Protein AF-A0A3C0CWR5-F1 (afdb_monomer_lite)

Radius of gyration: 17.81 Å; chains: 1; bounding box: 47×40×45 Å

pLDDT: mean 93.07, std 10.45, range [34.16, 98.44]

Structure (mmCIF, N/CA/C/O backbone):
data_AF-A0A3C0CWR5-F1
#
_entry.id   AF-A0A3C0CWR5-F1
#
loop_
_atom_site.group_PDB
_atom_site.id
_atom_site.type_symbol
_atom_site.label_atom_id
_atom_site.label_alt_id
_atom_site.label_comp_id
_atom_site.label_asym_id
_atom_site.label_entity_id
_atom_site.label_seq_id
_atom_site.pdbx_PDB_ins_code
_atom_site.Cartn_x
_atom_site.Cartn_y
_atom_site.Cartn_z
_atom_site.occupancy
_atom_site.B_iso_or_equiv
_atom_site.auth_seq_id
_atom_site.auth_comp_id
_atom_site.auth_asym_id
_atom_site.auth_atom_id
_atom_site.pdbx_PDB_model_num
ATOM 1 N N . SER A 1 1 ? -16.143 -16.674 1.684 1.00 90.88 1 SER A N 1
ATOM 2 C CA . SER A 1 1 ? -15.459 -15.486 1.114 1.00 90.88 1 SER A CA 1
ATOM 3 C C . SER A 1 1 ? -15.044 -14.568 2.265 1.00 90.88 1 SER A C 1
ATOM 5 O O . SER A 1 1 ? -15.346 -14.919 3.393 1.00 90.88 1 SER A O 1
ATOM 7 N N . ILE A 1 2 ? -14.364 -13.429 2.053 1.00 96.62 2 ILE A N 1
ATOM 8 C CA . ILE A 1 2 ? -14.092 -12.492 3.174 1.00 96.62 2 ILE A CA 1
ATOM 9 C C . ILE A 1 2 ? -15.408 -11.993 3.797 1.00 96.62 2 ILE A C 1
ATOM 11 O O . ILE A 1 2 ? -15.505 -11.894 5.014 1.00 96.62 2 ILE A O 1
ATOM 15 N N . ALA A 1 3 ? -16.429 -11.741 2.970 1.00 97.38 3 ALA A N 1
ATOM 16 C CA . ALA A 1 3 ? -17.756 -11.337 3.429 1.00 97.38 3 ALA A CA 1
ATOM 17 C C . ALA A 1 3 ? -18.372 -12.379 4.373 1.00 97.38 3 ALA A C 1
ATOM 19 O O . ALA A 1 3 ? -18.764 -12.035 5.484 1.00 97.38 3 ALA A O 1
ATOM 20 N N . ASP A 1 4 ? -18.383 -13.650 3.960 1.00 97.00 4 ASP A N 1
ATOM 21 C CA . ASP A 1 4 ? -18.961 -14.737 4.764 1.00 97.00 4 ASP A CA 1
ATOM 22 C C . ASP A 1 4 ? -18.158 -14.989 6.045 1.00 97.00 4 ASP A C 1
ATOM 24 O O . ASP A 1 4 ? -18.742 -15.186 7.104 1.00 97.00 4 ASP A O 1
ATOM 28 N N . ASP A 1 5 ? -16.822 -14.952 5.957 1.00 95.75 5 ASP A N 1
ATOM 29 C CA . ASP A 1 5 ? -15.934 -15.204 7.098 1.00 95.75 5 ASP A CA 1
ATOM 30 C C . ASP A 1 5 ? -16.113 -14.166 8.211 1.00 95.75 5 ASP A C 1
ATOM 32 O O . ASP A 1 5 ? -15.941 -14.490 9.382 1.00 95.75 5 ASP A O 1
ATOM 36 N N . LEU A 1 6 ? -16.419 -12.919 7.839 1.00 96.75 6 LEU A N 1
ATOM 37 C CA . LEU A 1 6 ? -16.556 -11.797 8.768 1.00 96.75 6 LEU A CA 1
ATOM 38 C C . LEU A 1 6 ? -18.014 -11.408 9.046 1.00 96.75 6 LEU A C 1
ATOM 40 O O . LEU A 1 6 ? -18.257 -10.519 9.858 1.00 96.75 6 LEU A O 1
ATOM 44 N N . GLY A 1 7 ? -18.984 -12.021 8.363 1.00 97.38 7 GLY A N 1
ATOM 45 C CA . GLY A 1 7 ? -20.397 -11.653 8.468 1.00 97.38 7 GLY A CA 1
ATOM 46 C C . GLY A 1 7 ? -20.708 -10.221 8.009 1.00 97.38 7 GLY A C 1
ATOM 47 O O . GLY A 1 7 ? -21.649 -9.612 8.517 1.00 97.38 7 GLY A O 1
ATOM 48 N N . ILE A 1 8 ? -19.931 -9.664 7.069 1.00 97.19 8 ILE A N 1
ATOM 49 C CA . ILE A 1 8 ? -20.113 -8.292 6.557 1.00 97.19 8 ILE A CA 1
ATOM 50 C C . ILE A 1 8 ? -20.628 -8.288 5.112 1.00 97.19 8 ILE A C 1
ATOM 52 O O . ILE A 1 8 ? -20.305 -9.190 4.337 1.00 97.19 8 ILE A O 1
ATOM 56 N N . PRO A 1 9 ? -21.392 -7.263 4.687 1.00 97.75 9 PRO A N 1
ATOM 57 C CA . PRO A 1 9 ? -21.842 -7.163 3.303 1.00 97.75 9 PRO A CA 1
ATOM 58 C C . PRO A 1 9 ? -20.666 -7.065 2.324 1.00 97.75 9 PRO A C 1
ATOM 60 O O . PRO A 1 9 ? -19.744 -6.284 2.542 1.00 97.75 9 PRO A O 1
ATOM 63 N N . ALA A 1 10 ? -20.742 -7.755 1.182 1.00 96.44 10 ALA A N 1
ATOM 64 C CA . ALA A 1 10 ? -19.709 -7.666 0.140 1.00 96.44 10 ALA A CA 1
ATOM 65 C C . ALA A 1 10 ? -19.455 -6.220 -0.335 1.00 96.44 10 ALA A C 1
ATOM 67 O O . ALA A 1 10 ? -18.317 -5.849 -0.599 1.00 96.44 10 ALA A O 1
ATOM 68 N N . ARG A 1 11 ? -20.497 -5.373 -0.355 1.00 97.38 11 ARG A N 1
ATOM 69 C CA . ARG A 1 11 ? -20.396 -3.933 -0.676 1.00 97.38 11 ARG A CA 1
ATOM 70 C C . ARG A 1 11 ? -19.531 -3.122 0.299 1.00 97.38 11 ARG A C 1
ATOM 72 O O . ARG A 1 11 ? -19.187 -1.989 -0.004 1.00 97.38 11 ARG A O 1
ATOM 79 N N . SER A 1 12 ? -19.230 -3.670 1.475 1.00 97.06 12 SER A N 1
ATOM 80 C CA . SER A 1 12 ? -18.376 -3.051 2.492 1.00 97.06 12 SER A CA 1
ATOM 81 C C . SER A 1 12 ? -16.905 -3.454 2.345 1.00 97.06 12 SER A C 1
ATOM 83 O O . SER A 1 12 ? -16.090 -3.081 3.183 1.00 97.06 12 SER A O 1
ATOM 85 N N . ILE A 1 13 ? -16.558 -4.221 1.306 1.00 96.75 13 ILE A N 1
ATOM 86 C CA . ILE A 1 13 ? -15.202 -4.701 1.045 1.00 96.75 13 ILE A CA 1
ATOM 87 C C . ILE A 1 13 ? -14.672 -4.023 -0.216 1.00 96.75 13 ILE A C 1
ATOM 89 O O . ILE A 1 13 ? -15.247 -4.156 -1.294 1.00 96.75 13 ILE A O 1
ATOM 93 N N . ALA A 1 14 ? -13.531 -3.350 -0.083 1.00 95.81 14 ALA A N 1
ATOM 94 C CA . ALA A 1 14 ? -12.745 -2.856 -1.204 1.00 95.81 14 ALA A CA 1
ATOM 95 C C . ALA A 1 14 ? -11.447 -3.667 -1.310 1.00 95.81 14 ALA A C 1
ATOM 97 O O . ALA A 1 14 ? -10.752 -3.866 -0.314 1.00 95.81 14 ALA A O 1
ATOM 98 N N . ALA A 1 15 ? -11.121 -4.131 -2.516 1.00 94.19 15 ALA A N 1
ATOM 99 C CA . ALA A 1 15 ? -9.852 -4.783 -2.816 1.00 94.19 15 ALA A CA 1
ATOM 100 C C . ALA A 1 15 ? -8.956 -3.814 -3.593 1.00 94.19 15 ALA A C 1
ATOM 102 O O . ALA A 1 15 ? -9.397 -3.202 -4.563 1.00 94.19 15 ALA A O 1
ATOM 103 N N . ALA A 1 16 ? -7.700 -3.692 -3.172 1.00 95.25 16 ALA A N 1
ATOM 104 C CA . ALA A 1 16 ? -6.704 -2.845 -3.816 1.00 95.25 16 ALA A CA 1
ATOM 105 C C . ALA A 1 16 ? -5.373 -3.592 -3.940 1.00 95.25 16 ALA A C 1
ATOM 107 O O . ALA A 1 16 ? -5.084 -4.512 -3.171 1.00 95.25 16 ALA A O 1
ATOM 108 N N . CYS A 1 17 ? -4.553 -3.178 -4.903 1.00 95.25 17 CYS A N 1
ATOM 109 C CA . CYS A 1 17 ? -3.219 -3.721 -5.123 1.00 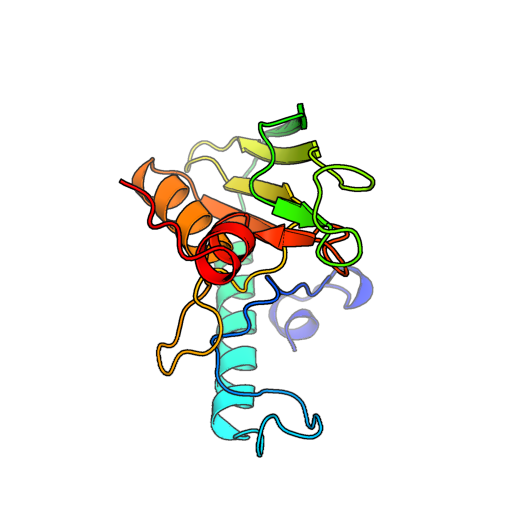95.25 17 CYS A CA 1
ATOM 110 C C . CYS A 1 17 ? -2.185 -2.596 -5.058 1.00 95.25 17 CYS A C 1
ATOM 112 O O . CYS A 1 17 ? -2.424 -1.495 -5.546 1.00 95.25 17 CYS A O 1
ATOM 114 N N . THR A 1 18 ? -0.997 -2.900 -4.534 1.00 96.62 18 THR A N 1
ATOM 115 C CA . THR A 1 18 ? 0.163 -1.990 -4.571 1.00 96.62 18 THR A CA 1
ATOM 116 C C . THR A 1 18 ? 0.767 -1.856 -5.968 1.00 96.62 18 THR A C 1
ATOM 118 O O . THR A 1 18 ? 1.653 -1.036 -6.181 1.00 96.62 18 THR A O 1
ATOM 121 N N . HIS A 1 19 ? 0.294 -2.664 -6.920 1.00 95.81 19 HIS A N 1
ATOM 122 C CA . HIS A 1 19 ? 0.740 -2.683 -8.306 1.00 95.81 19 HIS A CA 1
ATOM 123 C C . HIS A 1 19 ? 2.230 -3.020 -8.485 1.00 95.81 19 HIS A C 1
ATOM 125 O O . HIS A 1 19 ? 2.877 -2.479 -9.375 1.00 95.81 19 HIS A O 1
ATOM 131 N N . THR A 1 20 ? 2.787 -3.903 -7.644 1.00 95.94 20 THR A N 1
ATOM 132 C CA . THR A 1 20 ? 4.142 -4.440 -7.865 1.00 95.94 20 THR A CA 1
ATOM 133 C C . THR A 1 20 ? 4.199 -5.260 -9.154 1.00 95.94 20 THR A C 1
ATOM 135 O O . THR A 1 20 ? 3.287 -6.038 -9.438 1.00 95.94 20 THR A O 1
ATOM 138 N N . HIS A 1 21 ? 5.280 -5.097 -9.917 1.00 94.25 21 HIS A N 1
ATOM 139 C CA . HIS A 1 21 ? 5.579 -5.903 -11.111 1.00 94.25 21 HIS A CA 1
ATOM 140 C C . HIS A 1 21 ? 6.521 -7.076 -10.806 1.00 94.25 21 HIS A C 1
ATOM 142 O O . HIS A 1 21 ? 6.846 -7.860 -11.689 1.00 94.25 21 HIS A O 1
ATOM 148 N N . ALA A 1 22 ? 6.952 -7.212 -9.552 1.00 94.31 22 ALA A N 1
ATOM 149 C CA . ALA A 1 22 ? 7.922 -8.205 -9.111 1.00 94.31 22 ALA A CA 1
ATOM 150 C C . ALA A 1 22 ? 7.249 -9.296 -8.257 1.00 94.31 22 ALA A C 1
ATOM 152 O O . ALA A 1 22 ? 7.638 -9.562 -7.118 1.00 94.31 22 ALA A O 1
ATOM 153 N N . ALA A 1 23 ? 6.182 -9.895 -8.789 1.00 93.38 23 ALA A N 1
ATOM 154 C CA . ALA A 1 23 ? 5.432 -10.974 -8.152 1.00 93.38 23 ALA A CA 1
ATOM 155 C C . ALA A 1 23 ? 4.988 -12.014 -9.195 1.00 93.38 23 ALA A C 1
ATOM 157 O O . ALA A 1 23 ? 4.846 -11.667 -10.370 1.00 93.38 23 ALA A O 1
ATOM 158 N N . PRO A 1 24 ? 4.746 -13.277 -8.792 1.00 92.81 24 PRO A N 1
ATOM 159 C CA . PRO A 1 24 ? 4.190 -14.270 -9.698 1.00 92.81 24 PRO A CA 1
ATOM 160 C C . PRO A 1 24 ? 2.859 -13.801 -10.294 1.00 92.81 24 PRO A C 1
ATOM 162 O O . PRO A 1 24 ? 2.043 -13.157 -9.627 1.00 92.81 24 PRO A O 1
ATOM 165 N N . VAL A 1 25 ? 2.644 -14.135 -11.562 1.00 91.00 25 VAL A N 1
ATOM 166 C CA . VAL A 1 25 ? 1.468 -13.706 -12.310 1.00 91.00 25 VAL A CA 1
ATOM 167 C C . VAL A 1 25 ? 0.188 -14.327 -11.730 1.00 91.00 25 VAL A C 1
ATOM 169 O O . VAL A 1 25 ? 0.127 -15.516 -11.416 1.00 91.00 25 VAL A O 1
ATOM 172 N N . VAL A 1 26 ? -0.848 -13.501 -11.568 1.00 90.12 26 VAL A N 1
ATOM 173 C CA . VAL A 1 26 ? -2.176 -13.902 -11.049 1.00 90.12 26 VAL A CA 1
ATOM 174 C C . VAL A 1 26 ? -3.307 -13.649 -12.046 1.00 90.12 26 VAL A C 1
ATOM 176 O O . VAL A 1 26 ? -4.464 -13.941 -11.759 1.00 90.12 26 VAL A O 1
ATOM 179 N N . GLN A 1 27 ? -2.984 -13.090 -13.213 1.00 85.62 27 GLN A N 1
ATOM 180 C CA . GLN A 1 27 ? -3.927 -12.758 -14.276 1.00 85.62 27 GLN A CA 1
ATOM 181 C C . GLN A 1 27 ? -3.414 -13.300 -15.601 1.00 85.62 27 GLN A C 1
ATOM 183 O O . GLN A 1 27 ? -2.217 -13.254 -15.864 1.00 85.62 27 GLN A O 1
ATOM 188 N N . ASN A 1 28 ? -4.319 -13.766 -16.456 1.00 85.00 28 ASN A N 1
ATOM 189 C CA . ASN A 1 28 ? -3.941 -14.182 -17.797 1.00 85.00 28 ASN A CA 1
ATOM 190 C C . ASN A 1 28 ? -3.745 -12.940 -18.684 1.00 85.00 28 ASN A C 1
ATOM 192 O O . ASN A 1 28 ? -4.707 -12.405 -19.236 1.00 85.00 28 ASN A O 1
ATOM 196 N N . LEU A 1 29 ? -2.509 -12.448 -18.749 1.00 83.94 29 LEU A N 1
ATOM 197 C CA . LEU A 1 29 ? -2.109 -11.306 -19.566 1.00 83.94 29 LEU A CA 1
ATOM 198 C C . LEU A 1 29 ? -1.012 -11.736 -20.536 1.00 83.94 29 LEU A C 1
ATOM 200 O O . LEU A 1 29 ? -0.049 -12.409 -20.162 1.00 83.94 29 LEU A O 1
ATOM 204 N N . MET A 1 30 ? -1.150 -11.306 -21.790 1.00 85.19 30 MET A N 1
ATOM 205 C CA . MET A 1 30 ? -0.189 -11.614 -22.843 1.00 85.19 30 MET A CA 1
ATOM 206 C C . MET A 1 30 ? 1.227 -11.191 -22.423 1.00 85.19 30 MET A C 1
ATOM 208 O O . MET A 1 30 ? 1.454 -10.042 -22.051 1.00 85.19 30 MET A O 1
ATOM 212 N N . GLY A 1 31 ? 2.176 -12.126 -22.502 1.00 82.19 31 GLY A N 1
ATOM 213 C CA . GLY A 1 31 ? 3.589 -11.875 -22.208 1.00 82.19 31 GLY A CA 1
ATOM 214 C C . GLY A 1 31 ? 3.999 -11.991 -20.735 1.00 82.19 31 GLY A C 1
ATOM 215 O O . GLY A 1 31 ? 5.178 -11.809 -20.451 1.00 82.19 31 GLY A O 1
ATOM 216 N N . LEU A 1 32 ? 3.084 -12.319 -19.811 1.00 83.25 32 LEU A N 1
ATOM 217 C CA . LEU A 1 32 ? 3.400 -12.486 -18.379 1.00 83.25 32 LEU A CA 1
ATOM 218 C C . LEU A 1 32 ? 3.529 -13.950 -17.919 1.00 83.25 32 LEU A C 1
ATOM 220 O O . LEU A 1 32 ? 3.812 -14.203 -16.749 1.00 83.25 32 LEU A O 1
ATOM 224 N N . GLY A 1 33 ? 3.354 -14.906 -18.835 1.00 86.19 33 GLY A N 1
ATOM 225 C CA . GLY A 1 33 ? 3.351 -16.338 -18.530 1.00 86.19 33 GLY A CA 1
ATOM 226 C C . GLY A 1 33 ? 2.020 -16.831 -17.956 1.00 86.19 33 GLY A C 1
ATOM 227 O O . GLY A 1 33 ? 1.041 -16.090 -17.878 1.00 86.19 33 GLY A O 1
ATOM 228 N N . GLU A 1 34 ? 1.990 -18.106 -17.570 1.00 91.12 34 GLU A N 1
ATOM 229 C CA . GLU A 1 34 ? 0.779 -18.773 -17.085 1.00 91.12 34 GLU A CA 1
ATOM 230 C C . GLU A 1 34 ? 0.597 -18.591 -15.566 1.00 91.12 34 GLU A C 1
ATOM 232 O O . GLU A 1 34 ? 1.527 -18.869 -14.799 1.00 91.12 34 GLU A O 1
ATOM 237 N N . PRO A 1 35 ? -0.592 -18.170 -15.091 1.00 93.62 35 PRO A N 1
ATOM 238 C CA . PRO A 1 35 ? -0.874 -18.091 -13.662 1.00 93.62 35 PRO A CA 1
ATOM 239 C C . PRO A 1 35 ? -0.877 -19.463 -12.990 1.00 93.62 35 PRO A C 1
ATOM 241 O O . PRO A 1 35 ? -1.556 -20.384 -13.438 1.00 93.62 35 PRO A O 1
ATOM 244 N N . SER A 1 36 ? -0.186 -19.582 -11.854 1.00 93.56 36 SER A N 1
ATOM 245 C CA . SER A 1 36 ? -0.275 -20.773 -10.999 1.00 93.56 36 SER A CA 1
ATOM 246 C C . SER A 1 36 ? -1.580 -20.747 -10.188 1.00 93.56 36 SER A C 1
ATOM 248 O O . SER A 1 36 ? -1.779 -19.831 -9.375 1.00 93.56 36 SER A O 1
ATOM 250 N N . PRO A 1 37 ? -2.454 -21.764 -10.326 1.00 94.19 37 PRO A N 1
ATOM 251 C CA . PRO A 1 37 ? -3.656 -21.891 -9.501 1.00 94.19 37 PRO A CA 1
ATOM 252 C C . PRO A 1 37 ? -3.342 -21.965 -8.000 1.00 94.19 37 PRO A C 1
ATOM 254 O O . PRO A 1 37 ? -4.076 -21.418 -7.172 1.00 94.19 37 PRO A O 1
ATOM 257 N N . GLU A 1 38 ? -2.232 -22.607 -7.634 1.00 95.75 38 GLU A N 1
ATOM 258 C CA . GLU A 1 38 ? -1.765 -22.741 -6.255 1.00 95.75 38 GLU A CA 1
ATOM 259 C C . GLU A 1 38 ? -1.394 -21.379 -5.674 1.00 95.75 38 GLU A C 1
ATOM 261 O O . GLU A 1 38 ? -1.798 -21.061 -4.553 1.00 95.75 38 GLU A O 1
ATOM 266 N N . TYR A 1 39 ? -0.668 -20.556 -6.435 1.00 94.69 39 TYR A N 1
ATOM 267 C CA . TYR A 1 39 ? -0.300 -19.213 -5.999 1.00 94.69 39 TYR A CA 1
ATOM 268 C C . TYR A 1 39 ? -1.531 -18.317 -5.830 1.00 94.69 39 TYR A C 1
ATOM 270 O O . TYR A 1 39 ? -1.686 -17.672 -4.792 1.00 94.69 39 TYR A O 1
ATOM 278 N N . ILE A 1 40 ? -2.469 -18.347 -6.781 1.00 95.31 40 ILE A N 1
ATOM 279 C CA . ILE A 1 40 ? -3.739 -17.611 -6.676 1.00 95.3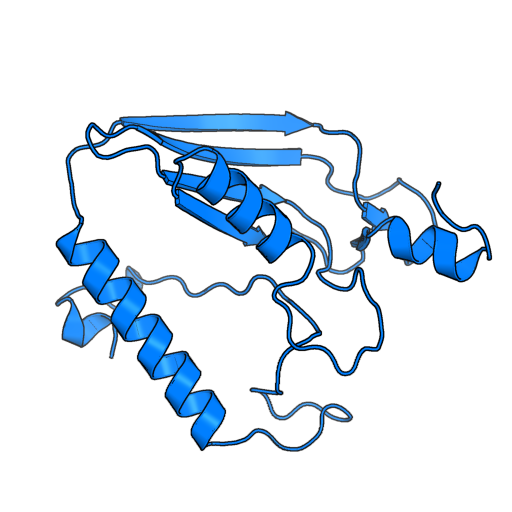1 40 ILE A CA 1
ATOM 280 C C . ILE A 1 40 ? -4.500 -18.031 -5.409 1.00 95.31 40 ILE A C 1
ATOM 282 O O . ILE A 1 40 ? -4.939 -17.184 -4.623 1.00 95.31 40 ILE A O 1
ATOM 286 N N . LYS A 1 41 ? -4.599 -19.339 -5.141 1.00 96.00 41 LYS A N 1
ATOM 287 C CA . LYS A 1 41 ? -5.224 -19.862 -3.917 1.00 96.00 41 LYS A CA 1
ATOM 288 C C . LYS A 1 41 ? -4.516 -19.366 -2.652 1.00 96.00 41 LYS A C 1
ATOM 290 O O . LYS A 1 41 ? -5.189 -19.026 -1.675 1.00 96.00 41 LYS A O 1
ATOM 295 N N . GLN A 1 42 ? -3.184 -19.292 -2.656 1.00 96.25 42 GLN A N 1
ATOM 296 C CA . GLN A 1 42 ? -2.412 -18.739 -1.540 1.00 96.25 42 GLN A CA 1
ATOM 297 C C . GLN A 1 42 ? -2.705 -17.252 -1.322 1.00 96.25 42 GLN A C 1
ATOM 299 O O . GLN A 1 42 ? -2.954 -16.861 -0.181 1.00 96.25 42 GLN A O 1
ATOM 304 N N . VAL A 1 43 ? -2.748 -16.438 -2.383 1.00 95.50 43 VAL A N 1
ATOM 305 C CA . VAL A 1 43 ? -3.097 -15.008 -2.302 1.00 95.50 43 VAL A CA 1
ATOM 306 C C . VAL A 1 43 ? -4.480 -14.830 -1.671 1.00 95.50 43 VAL A C 1
ATOM 308 O O . VAL A 1 43 ? -4.621 -14.088 -0.697 1.00 95.50 43 VAL A O 1
ATOM 311 N N . HIS A 1 44 ? -5.485 -15.583 -2.130 1.00 95.31 44 HIS A N 1
ATOM 312 C CA . HIS A 1 44 ? -6.820 -15.565 -1.525 1.00 95.31 44 HIS A CA 1
ATOM 313 C C . HIS A 1 44 ? -6.809 -15.982 -0.049 1.00 95.31 44 HIS A C 1
ATOM 315 O O . HIS A 1 44 ? -7.448 -15.336 0.784 1.00 95.31 44 HIS A O 1
ATOM 321 N N . SER A 1 45 ? -6.080 -17.047 0.297 1.00 97.00 45 SER A N 1
ATOM 322 C CA . SER A 1 45 ? -5.980 -17.518 1.681 1.00 97.00 45 SER A CA 1
ATOM 323 C C . SER A 1 45 ? -5.328 -16.479 2.593 1.00 97.00 45 SER A C 1
ATOM 325 O O . SER A 1 45 ? -5.794 -16.274 3.713 1.00 97.00 45 SER A O 1
ATOM 327 N N . LYS A 1 46 ? -4.265 -15.812 2.129 1.00 97.31 46 LYS A N 1
ATOM 328 C CA . LYS A 1 46 ? -3.563 -14.772 2.891 1.00 97.31 46 LYS A CA 1
ATOM 329 C C . LYS A 1 46 ? -4.416 -13.517 3.054 1.00 97.31 46 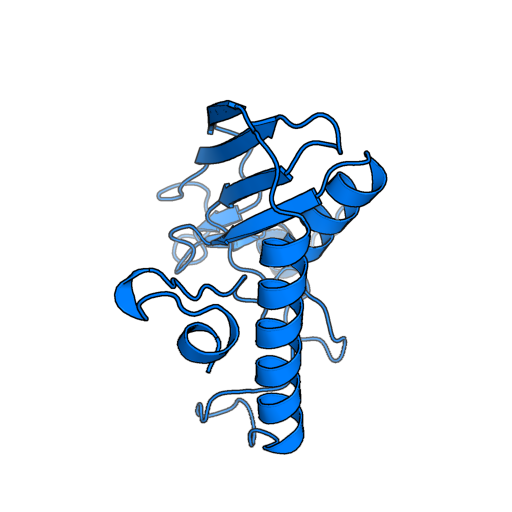LYS A C 1
ATOM 331 O O . LYS A 1 46 ? -4.437 -12.962 4.146 1.00 97.31 46 LYS A O 1
ATOM 336 N N . ALA A 1 47 ? -5.167 -13.117 2.027 1.00 97.00 47 ALA A N 1
ATOM 337 C CA . ALA A 1 47 ? -6.101 -11.996 2.121 1.00 97.00 47 ALA A CA 1
ATOM 338 C C . ALA A 1 47 ? -7.217 -12.259 3.148 1.00 97.00 47 ALA A C 1
ATOM 340 O O . ALA A 1 47 ? -7.503 -11.401 3.981 1.00 97.00 47 ALA A O 1
ATOM 341 N N . ARG A 1 48 ? -7.806 -13.466 3.142 1.00 97.69 48 ARG A N 1
ATOM 342 C CA . ARG A 1 48 ? -8.812 -13.875 4.143 1.00 97.69 48 ARG A CA 1
ATOM 343 C C . ARG A 1 48 ? -8.247 -13.867 5.558 1.00 97.69 48 ARG A C 1
ATOM 345 O O . ARG A 1 48 ? -8.885 -13.358 6.471 1.00 97.69 48 ARG A O 1
ATOM 352 N N . GLU A 1 49 ? -7.040 -14.393 5.728 1.00 98.12 49 GLU A N 1
ATOM 353 C CA . GLU A 1 49 ? -6.371 -14.419 7.025 1.00 98.12 49 GLU A CA 1
ATOM 354 C C . GLU A 1 49 ? -6.032 -13.014 7.542 1.00 98.12 49 GLU A C 1
ATOM 356 O O . GLU A 1 49 ? -6.261 -12.724 8.712 1.00 98.12 49 GLU A O 1
ATOM 361 N N . ALA A 1 50 ? -5.546 -12.119 6.677 1.00 97.31 50 ALA A N 1
ATOM 362 C CA . ALA A 1 50 ? -5.289 -10.728 7.043 1.00 97.31 50 ALA A CA 1
ATOM 363 C C . ALA A 1 50 ? -6.574 -10.011 7.484 1.00 97.31 50 ALA A C 1
ATOM 365 O O . ALA A 1 50 ? -6.571 -9.316 8.498 1.00 97.31 50 ALA A O 1
ATOM 366 N N . ALA A 1 51 ? -7.682 -10.229 6.768 1.00 97.69 51 ALA A N 1
ATOM 367 C CA . ALA A 1 51 ? -8.978 -9.652 7.111 1.00 97.69 51 ALA A CA 1
ATOM 368 C C . ALA A 1 51 ? -9.507 -10.171 8.462 1.00 97.69 51 ALA A C 1
ATOM 370 O O . ALA A 1 51 ? -9.968 -9.379 9.281 1.00 97.69 51 ALA A O 1
ATOM 371 N N . ARG A 1 52 ? -9.374 -11.479 8.731 1.00 98.12 52 ARG A N 1
ATOM 372 C CA . ARG A 1 52 ? -9.729 -12.092 10.023 1.00 98.12 52 ARG A CA 1
ATOM 373 C C . ARG A 1 52 ? -8.939 -11.482 11.178 1.00 98.12 52 ARG A C 1
ATOM 375 O O . ARG A 1 52 ? -9.533 -10.997 12.133 1.00 98.12 52 ARG A O 1
ATOM 382 N N . ARG A 1 53 ? -7.611 -11.417 11.043 1.00 97.56 53 ARG A N 1
ATOM 383 C CA . ARG A 1 53 ? -6.730 -10.819 12.058 1.00 97.56 53 ARG A CA 1
ATOM 384 C C . ARG A 1 53 ? -7.038 -9.345 12.299 1.00 97.56 53 ARG A C 1
ATOM 386 O O . ARG A 1 53 ? -6.972 -8.888 13.432 1.00 97.56 53 ARG A O 1
ATOM 393 N N . ALA A 1 54 ? -7.372 -8.596 11.247 1.00 96.19 54 ALA A N 1
ATOM 394 C CA . ALA A 1 54 ? -7.768 -7.197 11.379 1.00 96.19 54 ALA A CA 1
ATOM 395 C C . ALA A 1 54 ? -9.097 -7.041 12.138 1.00 96.19 54 ALA A C 1
ATOM 397 O O . ALA A 1 54 ? -9.224 -6.125 12.947 1.00 96.19 54 ALA A O 1
ATOM 398 N N . ALA A 1 55 ? -10.062 -7.939 11.909 1.00 96.94 55 ALA A N 1
ATOM 399 C CA . ALA A 1 55 ? -11.328 -7.955 12.637 1.00 96.94 55 ALA A CA 1
ATOM 400 C C . ALA A 1 55 ? -11.147 -8.338 14.118 1.00 96.94 55 ALA A C 1
ATOM 402 O O . ALA A 1 55 ? -11.781 -7.743 14.985 1.00 96.94 55 ALA A O 1
ATOM 403 N N . GLU A 1 56 ? -10.254 -9.284 14.417 1.00 96.94 56 GLU A N 1
ATOM 404 C CA . GLU A 1 56 ? -9.908 -9.691 15.788 1.00 96.94 56 GLU A CA 1
ATOM 405 C C . GLU A 1 56 ? -9.130 -8.600 16.555 1.00 96.94 56 GLU A C 1
ATOM 407 O O . GLU A 1 56 ? -9.302 -8.458 17.762 1.00 96.94 56 GLU A O 1
ATOM 412 N N . ASP A 1 57 ? -8.320 -7.788 15.861 1.00 96.62 57 ASP A N 1
ATOM 413 C CA . ASP A 1 57 ? -7.577 -6.630 16.408 1.00 96.62 57 ASP A CA 1
ATOM 414 C C . ASP A 1 57 ? -8.397 -5.319 16.383 1.00 96.62 57 ASP A C 1
ATOM 416 O O . ASP A 1 57 ? -7.841 -4.213 16.450 1.00 96.62 57 ASP A O 1
ATOM 420 N N . ALA A 1 58 ? -9.723 -5.402 16.232 1.00 95.31 58 ALA A N 1
ATOM 421 C CA . ALA A 1 58 ? -10.588 -4.229 16.227 1.00 95.31 58 ALA A CA 1
ATOM 422 C C . ALA A 1 58 ? -10.612 -3.562 17.613 1.00 95.31 58 ALA A C 1
ATOM 424 O O . ALA A 1 58 ? -10.906 -4.184 18.632 1.00 95.31 58 ALA A O 1
ATOM 425 N N . ALA A 1 59 ? -10.327 -2.261 17.648 1.00 96.31 59 ALA A N 1
ATOM 426 C CA . ALA A 1 59 ? -10.258 -1.481 18.878 1.00 96.31 59 ALA A CA 1
ATOM 427 C C . ALA A 1 59 ? -10.682 -0.024 18.629 1.00 96.31 59 ALA A C 1
ATOM 429 O O . ALA A 1 59 ? -10.528 0.468 17.506 1.00 96.31 59 ALA A O 1
ATOM 430 N N . PRO A 1 60 ? -11.173 0.694 19.660 1.00 97.81 60 PRO A N 1
ATOM 431 C CA . PRO A 1 60 ? -11.478 2.116 19.553 1.00 97.81 60 PRO A CA 1
ATOM 432 C C . PRO A 1 60 ? -10.281 2.921 19.036 1.00 97.81 60 PRO A C 1
ATOM 434 O O . PRO A 1 60 ? -9.157 2.769 19.521 1.00 97.81 60 PRO A O 1
ATOM 437 N N . ALA A 1 61 ? -10.542 3.800 18.071 1.00 97.81 61 ALA A N 1
ATOM 438 C CA . ALA A 1 61 ? -9.530 4.604 17.401 1.00 97.81 61 ALA A CA 1
ATOM 439 C C . ALA A 1 61 ? -10.029 6.032 17.164 1.00 97.81 61 ALA A C 1
ATOM 441 O O . ALA A 1 61 ? -11.229 6.258 17.006 1.00 97.81 61 ALA A O 1
ATOM 442 N N . LYS A 1 62 ? -9.099 6.985 17.078 1.00 98.31 62 LYS A N 1
ATOM 443 C CA . LYS A 1 62 ? -9.352 8.298 16.468 1.00 98.31 62 LYS A CA 1
ATOM 444 C C . LYS A 1 62 ? -8.756 8.305 15.067 1.00 98.31 62 LYS A C 1
ATOM 446 O O . LYS A 1 62 ? -7.605 7.912 14.910 1.00 98.31 62 LYS A O 1
ATOM 451 N N . ALA A 1 63 ? -9.525 8.738 14.075 1.00 98.06 63 ALA A N 1
ATOM 452 C CA . ALA A 1 63 ? -9.032 8.906 12.715 1.00 98.06 63 ALA A CA 1
ATOM 453 C C . ALA A 1 63 ? -8.543 10.344 12.512 1.00 98.06 63 ALA A C 1
ATOM 455 O O . ALA A 1 63 ? -9.282 11.292 12.779 1.00 98.06 63 ALA A O 1
ATOM 456 N N . CYS A 1 64 ? -7.313 10.490 12.031 1.00 98.19 64 CYS A N 1
ATOM 457 C CA . CYS A 1 64 ? -6.733 11.755 11.593 1.00 98.19 64 CYS A CA 1
ATOM 458 C C . CYS A 1 64 ? -6.465 11.673 10.092 1.00 98.19 64 CYS A C 1
ATOM 460 O O . CYS A 1 64 ? -6.049 10.621 9.614 1.00 98.19 64 CYS A O 1
ATOM 462 N N . PHE A 1 65 ? -6.676 12.766 9.365 1.00 98.44 65 PHE A N 1
ATOM 463 C CA . PHE A 1 65 ? -6.385 12.860 7.936 1.00 98.44 65 PHE A CA 1
ATOM 464 C C . PHE A 1 65 ? -5.385 13.983 7.685 1.00 98.44 65 PHE A C 1
ATOM 466 O O . PHE A 1 65 ? -5.520 15.064 8.262 1.00 98.44 65 PHE A O 1
ATOM 473 N N . ALA A 1 66 ? -4.407 13.722 6.826 1.00 97.88 66 ALA A N 1
ATOM 474 C CA . ALA A 1 66 ? -3.419 14.697 6.400 1.00 97.88 66 ALA A CA 1
ATOM 475 C C . ALA A 1 66 ? -3.112 14.529 4.912 1.00 97.88 66 ALA A C 1
ATOM 477 O O . ALA A 1 66 ? -3.180 13.430 4.359 1.00 97.88 66 ALA A O 1
ATOM 478 N N . GLN A 1 67 ? -2.753 15.639 4.275 1.00 98.19 67 GLN A N 1
ATOM 479 C CA . GLN A 1 67 ? -2.244 15.659 2.913 1.00 98.19 67 GLN A CA 1
ATOM 480 C C . GLN A 1 67 ? -1.045 16.586 2.840 1.00 98.19 67 GLN A C 1
ATOM 482 O O . GLN A 1 67 ? -1.063 17.677 3.414 1.00 98.19 67 GLN A O 1
ATOM 487 N N . GLN A 1 68 ? -0.015 16.153 2.126 1.00 97.81 68 GLN A N 1
ATOM 488 C CA . GLN A 1 68 ? 1.183 16.943 1.920 1.00 97.81 68 GLN A CA 1
ATOM 489 C C . GLN A 1 68 ? 1.758 16.682 0.532 1.00 97.81 68 GLN A C 1
ATOM 491 O O . GLN A 1 68 ? 1.943 15.540 0.118 1.00 97.81 68 GLN A O 1
ATOM 496 N N . MET A 1 69 ? 2.096 17.762 -0.168 1.00 97.56 69 MET A N 1
ATOM 497 C CA . MET A 1 69 ? 2.950 17.675 -1.344 1.00 97.56 69 MET A CA 1
ATOM 498 C C . MET A 1 69 ? 4.371 17.338 -0.890 1.00 97.56 69 MET A C 1
ATOM 500 O O . MET A 1 69 ? 4.959 18.079 -0.100 1.00 97.56 69 MET A O 1
ATOM 504 N N . ILE A 1 70 ? 4.907 16.221 -1.370 1.00 96.44 70 ILE A N 1
ATOM 505 C CA . ILE A 1 70 ? 6.275 15.788 -1.065 1.00 96.44 70 ILE A CA 1
ATOM 506 C C . ILE A 1 70 ? 7.183 15.978 -2.278 1.00 96.44 70 ILE A C 1
ATOM 508 O O . ILE A 1 70 ? 6.705 16.164 -3.400 1.00 96.44 70 ILE A O 1
ATOM 512 N N . GLU A 1 71 ? 8.497 15.906 -2.057 1.00 95.81 71 GLU A N 1
ATOM 513 C CA . GLU A 1 71 ? 9.438 15.777 -3.166 1.00 95.81 71 GLU A CA 1
ATOM 514 C C . GLU A 1 71 ? 9.068 14.533 -3.997 1.00 95.81 71 GLU A C 1
ATOM 516 O O . GLU A 1 71 ? 8.933 13.441 -3.431 1.00 95.81 71 GLU A O 1
ATOM 521 N N . PRO A 1 72 ? 8.835 14.676 -5.314 1.00 94.56 72 PRO A N 1
ATOM 522 C CA . PRO A 1 72 ? 8.354 13.567 -6.118 1.00 94.56 72 PRO A CA 1
ATOM 523 C C . PRO A 1 72 ? 9.334 12.396 -6.157 1.00 94.56 72 PRO A C 1
ATOM 525 O O . PRO A 1 72 ? 10.451 12.520 -6.653 1.00 94.56 72 PRO A O 1
ATOM 528 N N . ILE A 1 73 ? 8.874 11.213 -5.743 1.00 95.44 73 ILE A N 1
ATOM 529 C CA . ILE A 1 73 ? 9.623 9.962 -5.965 1.00 95.44 73 ILE A CA 1
ATOM 530 C C . ILE A 1 73 ? 9.386 9.388 -7.368 1.00 95.44 73 ILE A C 1
ATOM 532 O O . ILE A 1 73 ? 9.971 8.367 -7.732 1.00 95.44 73 ILE A O 1
ATOM 536 N N . GLY A 1 74 ? 8.502 10.014 -8.150 1.00 95.88 74 GLY A N 1
ATOM 537 C CA . GLY A 1 74 ? 8.146 9.602 -9.498 1.00 95.88 74 GLY A CA 1
ATOM 538 C C . GLY A 1 74 ? 8.216 10.740 -10.513 1.00 95.88 74 GLY A C 1
ATOM 539 O O . GLY A 1 74 ? 8.136 11.917 -10.169 1.00 95.88 74 GLY A O 1
ATOM 540 N N . TYR A 1 75 ? 8.353 10.364 -11.779 1.00 96.44 75 TYR A N 1
ATOM 541 C CA . TYR A 1 75 ? 8.353 11.253 -12.937 1.00 96.44 75 TYR A CA 1
ATOM 542 C C . TYR A 1 75 ? 7.380 10.723 -13.992 1.00 96.44 75 TYR A C 1
ATOM 544 O O . TYR A 1 75 ? 7.098 9.521 -14.057 1.00 96.44 75 TYR A O 1
ATOM 552 N N . ASN A 1 76 ? 6.877 11.608 -14.847 1.00 96.81 76 ASN A N 1
ATOM 553 C CA . ASN A 1 76 ? 6.023 11.217 -15.952 1.00 96.81 76 ASN A CA 1
ATOM 554 C C . ASN A 1 76 ? 6.878 10.585 -17.065 1.00 96.81 76 ASN A C 1
ATOM 556 O O . ASN A 1 76 ? 7.694 11.230 -17.727 1.00 96.81 76 ASN A O 1
ATOM 560 N N . ARG A 1 77 ? 6.684 9.283 -17.284 1.00 95.44 77 ARG A N 1
ATOM 561 C CA . ARG A 1 77 ? 7.462 8.484 -18.241 1.00 95.44 77 ARG A CA 1
ATOM 562 C C . ARG A 1 77 ? 7.120 8.767 -19.703 1.00 95.44 77 ARG A C 1
ATOM 564 O O . ARG A 1 77 ? 7.875 8.357 -20.578 1.00 95.44 77 ARG A O 1
ATOM 571 N N . ARG A 1 78 ? 5.986 9.422 -19.983 1.00 94.94 78 ARG A N 1
ATOM 572 C CA . ARG A 1 78 ? 5.545 9.765 -21.346 1.00 94.94 78 ARG A CA 1
ATOM 573 C C . ARG A 1 78 ? 6.267 10.991 -21.884 1.00 94.94 78 ARG A C 1
ATOM 575 O O . ARG A 1 78 ? 6.544 11.047 -23.077 1.00 94.94 78 ARG A O 1
ATOM 582 N N . ASN A 1 79 ? 6.549 11.954 -21.012 1.00 93.25 79 ASN A N 1
ATOM 583 C CA . ASN A 1 79 ? 7.182 13.224 -21.365 1.00 93.25 79 ASN A CA 1
ATOM 584 C C . ASN A 1 79 ? 8.603 13.377 -20.771 1.00 93.25 79 ASN A C 1
ATOM 586 O O . ASN A 1 79 ? 9.286 14.356 -21.073 1.00 93.25 79 ASN A O 1
ATOM 590 N N . GLY A 1 80 ? 9.048 12.421 -19.945 1.00 92.38 80 GLY A N 1
ATOM 591 C CA . GLY A 1 80 ? 10.399 12.356 -19.385 1.00 92.38 80 GLY A CA 1
ATOM 592 C C . GLY A 1 80 ? 10.700 13.425 -18.335 1.00 92.38 80 GLY A C 1
ATOM 593 O O . GLY A 1 80 ? 11.863 13.764 -18.139 1.00 92.38 80 GLY A O 1
ATOM 594 N N . ASN A 1 81 ? 9.681 14.005 -17.698 1.00 92.38 81 ASN A N 1
ATOM 595 C CA . ASN A 1 81 ? 9.854 15.115 -16.763 1.00 92.38 81 ASN A CA 1
ATOM 596 C C . ASN A 1 81 ? 8.879 15.037 -15.572 1.00 92.38 81 ASN A C 1
ATOM 598 O O . ASN A 1 81 ? 8.136 14.074 -15.412 1.00 92.38 81 ASN A O 1
ATOM 602 N N . PHE A 1 82 ? 8.913 16.045 -14.700 1.00 94.69 82 PHE A N 1
ATOM 603 C CA . PHE A 1 82 ? 8.116 16.114 -13.467 1.00 94.69 82 PHE A CA 1
ATOM 604 C C . PHE A 1 82 ? 6.811 16.911 -13.624 1.00 94.69 82 PHE A C 1
ATOM 606 O O . PHE A 1 82 ? 6.249 17.382 -12.640 1.00 94.69 82 PHE A O 1
ATOM 613 N N . LYS A 1 83 ? 6.335 17.121 -14.856 1.00 94.31 83 LYS A N 1
ATOM 614 C CA . LYS A 1 83 ? 5.029 17.733 -15.130 1.00 94.31 83 LYS A CA 1
ATOM 615 C C . LYS A 1 83 ? 3.966 16.647 -15.246 1.00 94.31 83 LYS A C 1
ATOM 617 O O . LYS A 1 83 ? 4.262 15.530 -15.666 1.00 94.31 83 LYS A O 1
ATOM 622 N N . GLU A 1 84 ? 2.723 17.013 -14.934 1.00 94.75 84 GLU A N 1
ATOM 623 C CA . GLU A 1 84 ? 1.562 16.110 -15.023 1.00 94.75 84 GLU A CA 1
ATOM 624 C C . GLU A 1 84 ? 1.737 14.862 -14.142 1.00 94.75 84 GLU A C 1
ATOM 626 O O . GLU A 1 84 ? 1.436 13.740 -14.542 1.00 94.75 84 GLU A O 1
ATOM 631 N N . ILE A 1 85 ? 2.270 15.079 -12.940 1.00 96.50 85 ILE A N 1
ATOM 632 C CA . ILE A 1 85 ? 2.368 14.089 -11.868 1.00 96.50 85 ILE A CA 1
ATOM 633 C C . ILE A 1 85 ? 1.506 14.540 -10.686 1.00 96.50 85 ILE A C 1
ATOM 635 O O . ILE A 1 85 ? 1.230 15.732 -10.538 1.00 96.50 85 ILE A O 1
ATOM 639 N N . ASP A 1 86 ? 1.128 13.594 -9.829 1.00 96.19 86 ASP A N 1
ATOM 640 C CA . ASP A 1 86 ? 0.480 13.873 -8.549 1.00 96.19 86 ASP A CA 1
ATOM 641 C C . ASP A 1 86 ? 1.478 13.651 -7.396 1.00 96.19 86 ASP A C 1
ATOM 643 O O . ASP A 1 86 ? 1.721 12.506 -7.006 1.00 96.19 86 ASP A O 1
ATOM 647 N N . PRO A 1 87 ? 2.101 14.721 -6.866 1.00 96.06 87 PRO A N 1
ATOM 648 C CA . PRO A 1 87 ? 3.043 14.629 -5.755 1.00 96.06 87 PRO A CA 1
ATOM 649 C C . PRO A 1 87 ? 2.358 14.622 -4.379 1.00 96.06 87 PRO A C 1
ATOM 651 O O . PRO A 1 87 ? 3.045 14.757 -3.362 1.00 96.06 87 PRO A O 1
ATOM 654 N N . MET A 1 88 ? 1.026 14.522 -4.315 1.00 98.00 88 MET A N 1
ATOM 655 C CA . MET A 1 88 ? 0.290 14.549 -3.057 1.00 98.00 88 MET A CA 1
ATOM 656 C C . MET A 1 88 ? 0.374 13.198 -2.342 1.00 98.00 88 MET A C 1
ATOM 658 O O . MET A 1 88 ? -0.172 12.192 -2.793 1.00 98.00 88 MET A O 1
ATOM 662 N N . LEU A 1 89 ? 1.007 13.181 -1.172 1.00 98.19 89 LEU A N 1
ATOM 663 C CA . LEU A 1 89 ? 0.864 12.097 -0.209 1.00 98.19 89 LEU A CA 1
ATOM 664 C C . LEU A 1 89 ? -0.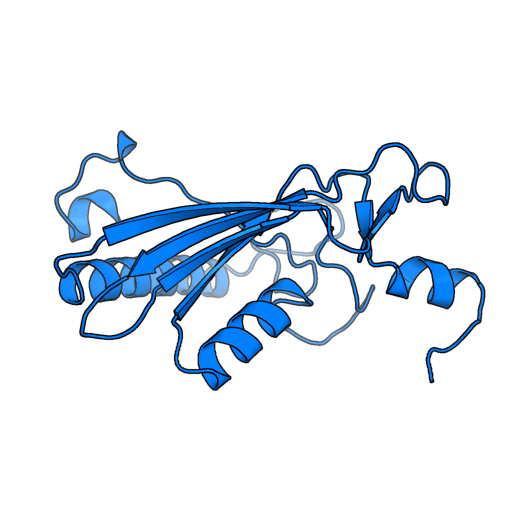383 12.357 0.630 1.00 98.19 89 LEU A C 1
ATOM 666 O O . LEU A 1 89 ? -0.476 13.384 1.300 1.00 98.19 89 LEU A O 1
ATOM 670 N N . SER A 1 90 ? -1.327 11.419 0.608 1.00 98.31 90 SER A N 1
ATOM 671 C CA . SER A 1 90 ? -2.488 11.436 1.500 1.00 98.31 90 SER A CA 1
ATOM 672 C C . SER A 1 90 ? -2.345 10.353 2.559 1.00 98.31 90 SER A C 1
ATOM 674 O O . SER A 1 90 ? -1.987 9.219 2.241 1.00 98.31 90 SER A O 1
ATOM 676 N N . GLU A 1 91 ? -2.655 10.681 3.808 1.00 98.00 91 GLU A N 1
ATOM 677 C CA . GLU A 1 91 ? -2.582 9.750 4.928 1.00 98.00 91 GLU A CA 1
ATOM 678 C C . GLU A 1 91 ? -3.854 9.803 5.778 1.00 98.00 91 GLU A C 1
ATOM 680 O O . GLU A 1 91 ? -4.360 10.875 6.115 1.00 98.00 91 GLU A O 1
ATOM 685 N N . VAL A 1 92 ? -4.341 8.626 6.175 1.00 98.44 92 VAL A N 1
ATOM 686 C CA . VAL A 1 92 ? -5.257 8.464 7.308 1.00 98.44 92 VAL A CA 1
ATOM 687 C C . VAL A 1 92 ? -4.542 7.690 8.408 1.00 98.44 92 VAL A C 1
ATOM 689 O O . VAL A 1 92 ? -4.134 6.549 8.201 1.00 98.44 92 VAL A O 1
ATOM 692 N N . VAL A 1 93 ? -4.443 8.274 9.600 1.00 98.25 93 VAL A N 1
ATOM 693 C CA . VAL A 1 93 ? -3.884 7.609 10.783 1.00 98.25 93 VAL A CA 1
ATOM 694 C C . VAL A 1 93 ? -5.009 7.209 11.723 1.00 98.25 93 VAL A C 1
ATOM 696 O O . VAL A 1 93 ? -5.769 8.054 12.196 1.00 98.25 93 VAL A O 1
ATOM 699 N N . LEU A 1 94 ? -5.092 5.920 12.038 1.00 98.25 94 LEU A N 1
ATOM 700 C CA . LEU A 1 94 ? -5.929 5.393 13.110 1.00 98.25 94 LEU A CA 1
ATOM 701 C C . LEU A 1 94 ? -5.102 5.348 14.396 1.00 98.25 94 LEU A C 1
ATOM 703 O O . LEU A 1 94 ? -4.266 4.461 14.578 1.00 98.25 94 LEU A O 1
ATOM 707 N N . VAL A 1 95 ? -5.336 6.307 15.290 1.00 97.88 95 VAL A N 1
ATOM 708 C CA . VAL A 1 95 ? -4.640 6.431 16.576 1.00 97.88 95 VAL A CA 1
ATOM 709 C C . VAL A 1 95 ? -5.329 5.561 17.622 1.00 97.88 95 VAL A C 1
ATOM 711 O O . VAL A 1 95 ? -6.498 5.789 17.950 1.00 97.88 95 VAL A O 1
ATOM 714 N N . ARG A 1 96 ? -4.604 4.569 18.151 1.00 95.75 96 ARG A N 1
ATOM 715 C CA . ARG A 1 96 ? -5.114 3.551 19.089 1.00 95.75 96 ARG A CA 1
ATOM 716 C C . ARG A 1 96 ? -4.129 3.318 20.229 1.00 95.75 96 ARG A C 1
ATOM 718 O O . ARG A 1 96 ? -2.934 3.549 20.078 1.00 95.75 96 ARG A O 1
ATOM 725 N N . LYS A 1 97 ? -4.608 2.775 21.354 1.00 94.19 97 LYS A N 1
ATOM 726 C CA . LYS A 1 97 ? -3.732 2.385 22.479 1.00 94.19 97 LYS A CA 1
ATOM 727 C C . LYS A 1 97 ? -2.753 1.266 22.101 1.00 94.19 97 LYS A C 1
ATOM 729 O O . LYS A 1 97 ? -1.656 1.217 22.635 1.00 94.19 97 LYS A O 1
ATOM 734 N N . GLN A 1 98 ? -3.152 0.389 21.183 1.00 90.69 98 GLN A N 1
ATOM 735 C CA . GLN A 1 98 ? -2.382 -0.764 20.704 1.00 90.69 98 GLN A CA 1
ATOM 736 C C . GLN A 1 98 ? -1.377 -0.402 19.596 1.00 90.69 98 GLN A C 1
ATOM 738 O O . GLN A 1 98 ? -0.812 -1.293 18.967 1.00 90.69 98 GLN A O 1
ATOM 743 N N . GLY A 1 99 ? -1.185 0.891 19.322 1.00 93.50 99 GLY A N 1
ATOM 744 C CA . GLY A 1 99 ? -0.344 1.385 18.237 1.00 93.50 99 GLY A CA 1
ATOM 745 C C . GLY A 1 99 ? -1.148 1.879 17.035 1.00 93.50 99 GLY A C 1
ATOM 746 O O . GLY A 1 99 ? -2.295 1.474 16.794 1.00 93.50 99 GLY A O 1
ATOM 747 N N . ASN A 1 100 ? -0.522 2.787 16.292 1.00 96.75 100 ASN A N 1
ATOM 748 C CA . ASN A 1 100 ? -1.137 3.466 15.159 1.00 96.75 100 ASN A CA 1
ATOM 749 C C . ASN A 1 100 ? -1.192 2.554 13.927 1.00 96.75 100 ASN A C 1
ATOM 751 O O . ASN A 1 100 ? -0.277 1.764 13.685 1.00 96.75 100 ASN A O 1
ATOM 755 N N . ILE A 1 101 ? -2.249 2.710 13.129 1.00 98.00 101 ILE A N 1
ATOM 756 C CA . ILE A 1 101 ? -2.330 2.155 11.773 1.00 98.00 101 ILE A CA 1
ATOM 757 C C . ILE A 1 101 ? -2.351 3.321 10.787 1.00 98.00 101 ILE A C 1
ATOM 759 O O . ILE A 1 101 ? -3.233 4.172 10.876 1.00 98.00 101 ILE A O 1
ATOM 763 N N . CYS A 1 102 ? -1.416 3.340 9.847 1.00 98.12 102 CYS A N 1
ATOM 764 C CA . CYS A 1 102 ? -1.310 4.352 8.803 1.00 98.12 102 CYS A CA 1
ATOM 765 C C . CYS A 1 102 ? -1.827 3.802 7.471 1.00 98.12 102 CYS A C 1
ATOM 767 O O . CYS A 1 102 ? -1.379 2.759 6.997 1.00 98.12 102 CYS A O 1
ATOM 769 N N . LEU A 1 103 ? -2.772 4.508 6.860 1.00 98.25 103 LEU A N 1
ATOM 770 C CA . LEU A 1 103 ? -3.250 4.260 5.506 1.00 98.25 103 LEU A CA 1
ATOM 771 C C . LEU A 1 103 ? -2.678 5.353 4.609 1.00 98.25 103 LEU A C 1
ATOM 773 O O . LEU A 1 103 ? -3.059 6.511 4.739 1.00 98.25 103 LEU A O 1
ATOM 777 N N . LEU A 1 104 ? -1.766 4.986 3.720 1.00 98.25 104 LEU A N 1
ATOM 778 C CA . LEU A 1 104 ? -1.037 5.905 2.850 1.00 98.25 104 LEU A CA 1
ATOM 779 C C . LEU A 1 104 ? -1.570 5.806 1.421 1.00 98.25 104 LEU A C 1
ATOM 781 O O . LEU A 1 104 ? -1.898 4.716 0.958 1.00 98.25 104 LEU A O 1
ATOM 785 N N . ASN A 1 105 ? -1.613 6.913 0.692 1.00 98.38 105 ASN A N 1
ATOM 786 C CA . ASN A 1 105 ? -1.921 6.933 -0.733 1.00 98.38 105 ASN A CA 1
ATOM 787 C C . ASN A 1 105 ? -0.958 7.856 -1.475 1.00 98.38 105 ASN A C 1
ATOM 789 O O . ASN A 1 105 ? -0.792 9.013 -1.091 1.00 98.38 105 ASN A O 1
ATOM 793 N N . TYR A 1 106 ? -0.326 7.327 -2.523 1.00 98.31 106 TYR A N 1
ATOM 794 C CA . TYR A 1 106 ? 0.618 8.073 -3.348 1.00 98.31 106 TYR A CA 1
ATOM 795 C C . TYR A 1 106 ? 0.687 7.503 -4.771 1.00 98.31 106 TYR A C 1
ATOM 797 O O . TYR A 1 106 ? 0.572 6.291 -4.964 1.00 98.31 106 TYR A O 1
ATOM 805 N N . ALA A 1 107 ? 0.866 8.361 -5.778 1.00 97.75 107 ALA A N 1
ATOM 806 C CA . ALA A 1 107 ? 0.885 7.973 -7.187 1.00 97.75 107 ALA A CA 1
ATOM 807 C C . ALA A 1 107 ? 2.312 7.682 -7.688 1.00 97.75 107 ALA A C 1
ATOM 809 O O . ALA A 1 107 ? 3.032 8.589 -8.094 1.00 97.75 107 ALA A O 1
ATOM 810 N N . CYS A 1 108 ? 2.723 6.408 -7.710 1.00 97.69 108 CYS A N 1
ATOM 811 C CA . CYS A 1 108 ? 3.969 5.992 -8.366 1.00 97.69 108 CYS A CA 1
ATOM 812 C C . CYS A 1 108 ? 3.971 4.489 -8.693 1.00 97.69 108 CYS A C 1
ATOM 814 O O . CYS A 1 108 ? 3.738 3.655 -7.817 1.00 97.69 108 CYS A O 1
ATOM 816 N N . HIS A 1 109 ? 4.256 4.110 -9.941 1.00 97.38 109 HIS A N 1
ATOM 817 C CA . HIS A 1 109 ? 4.299 2.704 -10.349 1.00 97.38 109 HIS A CA 1
ATOM 818 C C . HIS A 1 109 ? 5.332 1.927 -9.519 1.00 97.38 109 HIS A C 1
ATOM 820 O O . HIS A 1 109 ? 6.448 2.390 -9.300 1.00 97.38 109 HIS A O 1
ATOM 826 N N . ALA A 1 110 ? 4.998 0.716 -9.080 1.00 97.31 110 ALA A N 1
ATOM 827 C CA . ALA A 1 110 ? 5.903 -0.129 -8.300 1.00 97.31 110 ALA A CA 1
ATOM 828 C C . ALA A 1 110 ? 6.810 -0.969 -9.221 1.00 97.31 110 ALA A C 1
ATOM 830 O O . ALA A 1 110 ? 6.647 -2.182 -9.363 1.00 97.31 110 ALA A O 1
ATOM 831 N N . VAL A 1 111 ? 7.736 -0.269 -9.888 1.00 96.81 111 VAL A N 1
ATOM 832 C CA . VAL A 1 111 ? 8.685 -0.805 -10.886 1.00 96.81 111 VAL A CA 1
ATOM 833 C C . VAL A 1 111 ? 10.118 -0.338 -10.630 1.00 96.81 111 VAL A C 1
ATOM 835 O O . VAL A 1 111 ? 10.901 -0.209 -11.569 1.00 96.81 111 VAL A O 1
ATOM 838 N N . THR A 1 112 ? 10.479 -0.051 -9.378 1.00 95.56 112 THR A N 1
ATOM 839 C CA . THR A 1 112 ? 11.787 0.531 -9.023 1.00 95.56 112 THR A CA 1
ATOM 840 C C . THR A 1 112 ? 12.940 -0.314 -9.561 1.00 95.56 112 THR A C 1
ATOM 842 O O . THR A 1 112 ? 13.899 0.219 -10.119 1.00 95.56 112 THR A O 1
ATOM 845 N N . LEU A 1 113 ? 12.814 -1.641 -9.472 1.00 91.19 113 LEU A N 1
ATOM 846 C CA . LEU A 1 113 ? 13.842 -2.584 -9.920 1.00 91.19 113 LEU A CA 1
ATOM 847 C C . LEU A 1 113 ? 13.845 -2.836 -11.439 1.00 91.19 113 LEU A C 1
ATOM 849 O O . LEU A 1 113 ? 14.814 -3.374 -11.967 1.00 91.19 113 LEU A O 1
ATOM 853 N N . GLY A 1 114 ? 12.792 -2.443 -12.163 1.00 90.12 114 GLY A N 1
ATOM 854 C CA . GLY A 1 114 ? 12.571 -2.880 -13.544 1.00 90.12 114 GLY A CA 1
ATOM 855 C C . GLY A 1 114 ? 12.383 -4.393 -13.661 1.00 90.12 114 GLY A C 1
ATOM 856 O O . GLY A 1 114 ? 11.776 -5.014 -12.793 1.00 90.12 114 GLY A O 1
ATOM 857 N N . ALA A 1 115 ? 12.894 -4.984 -14.746 1.00 88.69 115 ALA A N 1
ATOM 858 C CA . ALA A 1 115 ? 12.875 -6.432 -14.932 1.00 88.69 115 ALA A CA 1
ATOM 859 C C . ALA A 1 115 ? 13.792 -7.111 -13.902 1.00 88.69 115 ALA A C 1
ATOM 861 O O . ALA A 1 115 ? 14.991 -6.839 -13.853 1.00 88.69 115 ALA A O 1
ATOM 862 N N . THR A 1 116 ? 13.224 -7.990 -13.081 1.00 90.19 116 THR A N 1
ATOM 863 C CA . THR A 1 116 ? 13.943 -8.713 -12.029 1.00 90.19 116 THR A CA 1
ATOM 864 C C . THR A 1 116 ? 13.341 -10.102 -11.824 1.00 90.19 116 THR A C 1
ATOM 866 O O . THR A 1 116 ? 12.154 -10.312 -12.057 1.00 90.19 116 THR A O 1
ATOM 869 N N . ASP A 1 117 ? 14.168 -11.043 -11.377 1.00 89.88 117 ASP A N 1
ATOM 870 C CA . ASP A 1 117 ? 13.789 -12.381 -10.915 1.00 89.88 117 ASP A CA 1
ATOM 871 C C . ASP A 1 117 ? 13.440 -12.420 -9.412 1.00 89.88 117 ASP A C 1
ATOM 873 O O . ASP A 1 117 ? 13.018 -13.452 -8.886 1.00 89.88 117 ASP A O 1
ATOM 877 N N . LYS A 1 118 ? 13.600 -11.297 -8.701 1.00 93.69 118 LYS A N 1
ATOM 878 C CA . LYS A 1 118 ? 13.312 -11.187 -7.269 1.00 93.69 118 LYS A CA 1
ATOM 879 C C . LYS A 1 118 ? 11.822 -10.989 -7.027 1.00 93.69 118 LYS A C 1
ATOM 881 O O . LYS A 1 118 ? 11.198 -10.122 -7.628 1.00 93.69 118 LYS A O 1
ATOM 886 N N . ILE A 1 119 ? 11.279 -11.709 -6.046 1.00 95.38 119 ILE A N 1
ATOM 887 C CA . ILE A 1 119 ? 9.925 -11.462 -5.540 1.00 95.38 119 ILE A CA 1
ATOM 888 C C . ILE A 1 119 ? 9.980 -10.331 -4.512 1.00 95.38 119 ILE A C 1
ATOM 890 O O . ILE A 1 119 ? 10.653 -10.443 -3.487 1.00 95.38 119 ILE A O 1
ATOM 894 N N . THR A 1 120 ? 9.262 -9.238 -4.767 1.00 96.75 120 THR A N 1
ATOM 895 C CA . THR A 1 120 ? 9.210 -8.088 -3.862 1.00 96.75 120 THR A CA 1
ATOM 896 C C . THR A 1 120 ? 7.908 -7.301 -3.984 1.00 96.75 120 THR A C 1
ATOM 898 O O . THR A 1 120 ? 7.275 -7.217 -5.034 1.00 96.75 120 THR A O 1
ATOM 901 N N . ALA A 1 121 ? 7.530 -6.650 -2.885 1.00 96.44 121 ALA A N 1
ATOM 902 C CA . ALA A 1 121 ? 6.475 -5.643 -2.869 1.00 96.44 121 ALA A CA 1
ATOM 903 C C . ALA A 1 121 ? 6.960 -4.252 -3.338 1.00 96.44 121 ALA A C 1
ATOM 905 O O . ALA A 1 121 ? 6.209 -3.297 -3.181 1.00 96.44 121 ALA A O 1
ATOM 906 N N . ASP A 1 122 ? 8.183 -4.150 -3.882 1.00 97.56 122 ASP A N 1
ATOM 907 C CA . ASP A 1 122 ? 8.832 -2.933 -4.408 1.0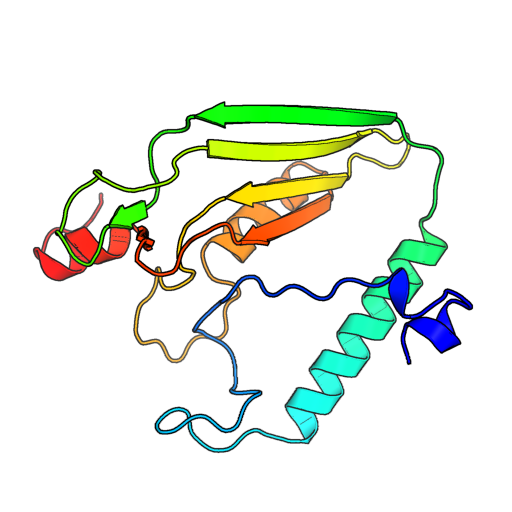0 97.56 122 ASP A CA 1
ATOM 908 C C . ASP A 1 122 ? 8.875 -1.780 -3.372 1.00 97.56 122 ASP A C 1
ATOM 910 O O . ASP A 1 122 ? 8.888 -2.036 -2.159 1.00 97.56 122 ASP A O 1
ATOM 914 N N . TRP A 1 123 ? 8.934 -0.520 -3.818 1.00 96.94 123 TRP A N 1
ATOM 915 C CA . TRP A 1 123 ? 8.934 0.662 -2.954 1.00 96.94 123 TRP A CA 1
ATOM 916 C C . TRP A 1 123 ? 7.734 0.709 -1.987 1.00 96.94 123 TRP A C 1
ATOM 918 O O . TRP A 1 123 ? 7.966 1.053 -0.824 1.00 96.94 123 TRP A O 1
ATOM 928 N N . PRO A 1 124 ? 6.496 0.283 -2.350 1.00 98.12 124 PRO A N 1
ATOM 929 C CA . PRO A 1 124 ? 5.393 0.244 -1.391 1.00 98.12 124 PRO A CA 1
ATOM 930 C C . PRO A 1 124 ? 5.708 -0.665 -0.198 1.00 98.12 124 PRO A C 1
ATOM 932 O O . PRO A 1 124 ? 5.457 -0.314 0.954 1.00 98.12 124 PRO A O 1
ATOM 935 N N . GLY A 1 125 ? 6.328 -1.820 -0.459 1.00 97.88 125 GLY A N 1
ATOM 936 C CA . GLY A 1 125 ? 6.781 -2.726 0.592 1.00 97.88 125 GLY A CA 1
ATOM 937 C C . GLY A 1 125 ? 7.912 -2.155 1.443 1.00 97.88 125 GLY A C 1
ATOM 938 O O . GLY A 1 125 ? 7.979 -2.450 2.634 1.00 97.88 125 GLY A O 1
ATOM 939 N N . ALA A 1 126 ? 8.805 -1.352 0.857 1.00 97.38 126 ALA A N 1
ATOM 940 C CA . ALA A 1 126 ? 9.856 -0.669 1.608 1.00 97.38 126 ALA A CA 1
ATOM 941 C C . ALA A 1 126 ? 9.271 0.363 2.586 1.00 97.38 126 ALA A C 1
ATOM 943 O O . ALA A 1 126 ? 9.679 0.383 3.745 1.00 97.38 126 ALA A O 1
ATOM 944 N N . VAL A 1 127 ? 8.267 1.135 2.155 1.00 97.19 127 VAL A N 1
ATOM 945 C CA . VAL A 1 127 ? 7.542 2.086 3.014 1.00 97.19 127 VAL A CA 1
ATOM 946 C C . VAL A 1 127 ? 6.837 1.365 4.160 1.00 97.19 127 VAL A C 1
ATOM 948 O O . VAL A 1 127 ? 7.029 1.732 5.316 1.00 97.19 127 VAL A O 1
ATOM 951 N N . VAL A 1 128 ? 6.077 0.301 3.869 1.00 98.12 128 VAL A N 1
ATOM 952 C CA . VAL A 1 128 ? 5.383 -0.473 4.915 1.00 98.12 128 VAL A CA 1
ATOM 953 C C . VAL A 1 128 ? 6.374 -1.020 5.940 1.00 98.12 128 VAL A C 1
ATOM 955 O O . VAL A 1 128 ? 6.179 -0.815 7.134 1.00 98.12 128 VAL A O 1
ATOM 958 N N . ARG A 1 129 ? 7.483 -1.626 5.493 1.00 98.12 129 ARG A N 1
ATOM 959 C CA . ARG A 1 129 ? 8.522 -2.118 6.410 1.00 98.12 129 ARG A CA 1
ATOM 960 C C . ARG A 1 129 ? 9.133 -0.997 7.244 1.00 98.12 129 ARG A C 1
ATOM 962 O O . ARG A 1 129 ? 9.409 -1.224 8.415 1.00 98.12 129 ARG A O 1
ATOM 969 N N . ALA A 1 130 ? 9.383 0.181 6.677 1.00 97.62 130 ALA A N 1
ATOM 970 C CA . ALA A 1 130 ? 9.941 1.304 7.432 1.00 97.62 130 ALA A CA 1
ATOM 971 C C . ALA A 1 130 ? 8.993 1.761 8.557 1.00 97.62 130 ALA A C 1
ATOM 973 O O . ALA A 1 130 ? 9.437 1.962 9.685 1.00 97.62 130 ALA A O 1
ATOM 974 N N . MET A 1 131 ? 7.689 1.834 8.274 1.00 96.50 131 MET A N 1
ATOM 975 C CA . MET A 1 131 ? 6.654 2.142 9.271 1.00 96.50 131 MET A CA 1
ATOM 976 C C . MET A 1 131 ? 6.528 1.037 10.334 1.00 96.50 131 MET A C 1
ATOM 978 O O . MET A 1 131 ? 6.360 1.317 11.517 1.00 96.50 131 MET A O 1
ATOM 982 N N . GLU A 1 132 ? 6.658 -0.232 9.945 1.00 96.31 132 GLU A N 1
ATOM 983 C CA . GLU A 1 132 ? 6.667 -1.351 10.897 1.00 96.31 132 GLU A CA 1
ATOM 984 C C . GLU A 1 132 ? 7.880 -1.314 11.829 1.00 96.31 132 GLU A C 1
ATOM 986 O O . GLU A 1 132 ? 7.734 -1.521 13.035 1.00 96.31 132 GLU A O 1
ATOM 991 N N . HIS A 1 133 ? 9.061 -0.959 11.315 1.00 96.50 133 HIS A N 1
ATOM 992 C CA . HIS A 1 1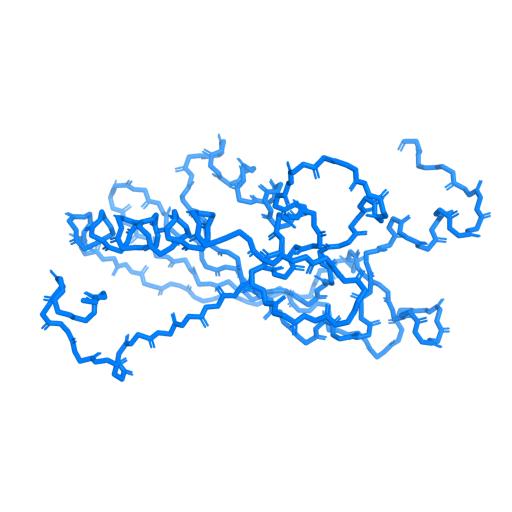33 ? 10.253 -0.764 12.144 1.00 96.50 133 HIS A CA 1
ATOM 993 C C . HIS A 1 133 ? 10.129 0.428 13.105 1.00 96.50 133 HIS A C 1
ATOM 995 O O . HIS A 1 133 ? 10.756 0.404 14.163 1.00 96.50 133 HIS A O 1
ATOM 1001 N N . SER A 1 134 ? 9.314 1.444 12.789 1.00 94.38 134 SER A N 1
ATOM 1002 C CA . SER A 1 134 ? 9.014 2.551 13.712 1.00 94.38 134 SER A CA 1
ATOM 1003 C C . SER A 1 134 ? 7.921 2.215 14.740 1.00 94.38 134 SER A C 1
ATOM 1005 O O . SER A 1 134 ? 7.584 3.052 15.577 1.00 94.38 134 SER A O 1
ATOM 1007 N N . GLY A 1 135 ? 7.380 0.990 14.717 1.00 94.12 135 GLY A N 1
ATOM 1008 C CA . GLY A 1 135 ? 6.351 0.521 15.648 1.00 94.12 135 GLY A CA 1
ATOM 1009 C C . GLY A 1 135 ? 4.912 0.810 15.208 1.00 94.12 135 GLY A C 1
ATOM 1010 O O . GLY A 1 135 ? 3.990 0.692 16.018 1.00 94.12 135 GLY A O 1
ATOM 1011 N N . GLN A 1 136 ? 4.694 1.186 13.946 1.00 95.25 136 GLN A N 1
ATOM 1012 C CA . GLN A 1 136 ? 3.367 1.422 13.370 1.00 95.25 136 GLN A CA 1
ATOM 1013 C C . GLN A 1 136 ? 2.957 0.261 12.458 1.00 95.25 136 GLN A C 1
ATOM 1015 O O . GLN A 1 136 ? 3.791 -0.450 11.918 1.00 95.25 136 GLN A O 1
ATOM 1020 N N . LYS A 1 137 ? 1.658 0.062 12.228 1.00 97.00 137 LYS A N 1
ATOM 1021 C CA . LYS A 1 137 ? 1.194 -0.778 11.108 1.00 97.00 137 LYS A CA 1
ATOM 1022 C C . LYS A 1 137 ? 0.912 0.127 9.915 1.00 97.00 137 LYS A C 1
ATOM 1024 O O . LYS A 1 137 ? 0.414 1.233 10.110 1.00 97.00 137 LYS A O 1
ATOM 1029 N N . ALA A 1 138 ? 1.165 -0.333 8.693 1.00 97.69 138 ALA A N 1
ATOM 1030 C CA . ALA A 1 138 ? 0.911 0.472 7.503 1.00 97.69 138 ALA A CA 1
ATOM 1031 C C . ALA A 1 138 ? 0.255 -0.320 6.371 1.00 97.69 138 ALA A C 1
ATOM 1033 O O . ALA A 1 138 ? 0.550 -1.491 6.146 1.00 97.69 138 ALA A O 1
ATOM 1034 N N . ILE A 1 139 ? -0.618 0.358 5.632 1.00 97.56 139 ILE A N 1
ATOM 1035 C CA . ILE A 1 139 ? -1.167 -0.083 4.351 1.00 97.56 139 ILE A CA 1
ATOM 1036 C C . ILE A 1 139 ? -0.962 1.064 3.375 1.00 97.56 139 ILE A C 1
ATOM 1038 O O . ILE A 1 139 ? -1.214 2.217 3.713 1.00 97.56 139 ILE A O 1
ATOM 1042 N N . ILE A 1 140 ? -0.527 0.749 2.163 1.00 97.75 140 ILE A N 1
ATOM 1043 C CA . ILE A 1 140 ? -0.326 1.740 1.115 1.00 97.75 140 ILE A CA 1
ATOM 1044 C C . ILE A 1 140 ? -1.178 1.418 -0.110 1.00 97.75 140 ILE A C 1
ATOM 1046 O O . ILE A 1 140 ? -1.230 0.281 -0.580 1.00 97.75 140 ILE A O 1
ATOM 1050 N N . PHE A 1 141 ? -1.852 2.444 -0.610 1.00 97.56 141 PHE A N 1
ATOM 1051 C CA . PHE A 1 141 ? -2.722 2.422 -1.772 1.00 97.56 141 PHE A CA 1
ATOM 1052 C C . PHE A 1 141 ? -2.068 3.180 -2.918 1.00 97.56 141 PHE A C 1
ATOM 1054 O O . PHE A 1 141 ? -1.434 4.215 -2.712 1.00 97.56 141 PHE A O 1
ATOM 1061 N N . GLN A 1 142 ? -2.292 2.702 -4.136 1.00 96.50 142 GLN A N 1
ATOM 1062 C CA . GLN A 1 142 ? -1.842 3.407 -5.326 1.00 96.50 142 GLN A CA 1
ATOM 1063 C C . GLN A 1 142 ? -2.735 4.607 -5.645 1.00 96.50 142 GLN A C 1
ATOM 1065 O O . GLN A 1 142 ? -3.961 4.515 -5.581 1.00 96.50 142 GLN A O 1
ATOM 1070 N N . GLY A 1 143 ? -2.105 5.729 -5.992 1.00 95.94 143 GLY A N 1
ATOM 1071 C CA . GLY A 1 143 ? -2.753 6.860 -6.657 1.00 95.94 143 GLY A CA 1
ATOM 1072 C C . GLY A 1 143 ? -2.817 6.666 -8.178 1.00 95.94 143 GLY A C 1
ATOM 1073 O O . GLY A 1 143 ? -2.650 5.555 -8.693 1.00 95.94 143 GLY A O 1
ATOM 1074 N N . PHE A 1 144 ? -3.013 7.754 -8.926 1.00 95.12 144 PHE A N 1
ATOM 1075 C CA . PHE A 1 144 ? -3.073 7.736 -10.394 1.00 95.12 144 PHE A CA 1
ATOM 1076 C C . PHE A 1 144 ? -1.684 7.571 -11.038 1.00 95.12 144 PHE A C 1
ATOM 1078 O O . PHE A 1 144 ? -1.122 8.486 -11.629 1.00 95.12 144 PHE A O 1
ATOM 1085 N N . CYS A 1 145 ? -1.114 6.370 -10.927 1.00 95.69 145 CYS A N 1
ATOM 1086 C CA . CYS A 1 145 ? 0.270 6.072 -11.302 1.00 95.69 145 CYS A CA 1
ATOM 1087 C C . CYS A 1 145 ? 0.483 5.596 -12.753 1.00 95.69 145 CYS A C 1
ATOM 1089 O O . CYS A 1 145 ? 1.581 5.154 -13.090 1.00 95.69 145 CYS A O 1
ATOM 1091 N N . GLY A 1 146 ? -0.531 5.654 -13.626 1.00 96.25 146 GLY A N 1
ATOM 1092 C CA . GLY A 1 146 ? -0.487 5.034 -14.964 1.00 96.25 146 GLY A CA 1
ATOM 1093 C C . GLY A 1 146 ? 0.699 5.473 -15.837 1.00 96.25 146 GLY A C 1
ATOM 1094 O O . GLY A 1 146 ? 1.330 4.643 -16.500 1.00 96.25 146 GLY A O 1
ATOM 1095 N N . ASP A 1 147 ? 1.050 6.758 -15.766 1.00 97.06 147 ASP A N 1
ATOM 1096 C CA . ASP A 1 147 ? 2.187 7.353 -16.477 1.00 97.06 147 ASP A CA 1
ATOM 1097 C C . ASP A 1 147 ? 3.354 7.743 -15.554 1.00 97.06 147 ASP A C 1
ATOM 1099 O O . ASP A 1 147 ? 4.353 8.280 -16.028 1.00 97.06 147 ASP A O 1
ATOM 1103 N N . VAL A 1 148 ? 3.278 7.446 -14.254 1.00 97.56 148 VAL A N 1
ATOM 1104 C CA . VAL A 1 148 ? 4.263 7.900 -13.260 1.00 97.56 148 VAL A CA 1
ATOM 1105 C C . VAL A 1 148 ? 5.177 6.753 -12.850 1.00 97.56 148 VAL A C 1
ATOM 1107 O O . VAL A 1 148 ? 4.764 5.896 -12.076 1.00 97.56 148 VAL A O 1
ATOM 1110 N N . ASN A 1 149 ? 6.421 6.743 -13.333 1.00 97.06 149 ASN A N 1
ATOM 1111 C CA . ASN A 1 149 ? 7.440 5.770 -12.922 1.00 97.06 149 ASN A CA 1
ATOM 1112 C C . ASN A 1 149 ? 8.324 6.326 -11.796 1.00 97.06 149 ASN A C 1
ATOM 1114 O O . ASN A 1 149 ? 8.506 7.540 -11.735 1.00 97.06 149 ASN A O 1
ATOM 1118 N N . PRO A 1 150 ? 8.961 5.473 -10.972 1.00 96.56 150 PRO A N 1
ATOM 1119 C CA . PRO A 1 150 ? 9.943 5.911 -9.984 1.00 96.56 150 PRO A CA 1
ATOM 1120 C C . PRO A 1 150 ? 11.123 6.625 -10.640 1.00 96.56 150 PRO A C 1
ATOM 1122 O O . PRO A 1 150 ? 11.613 6.174 -11.677 1.00 96.56 150 PRO A O 1
ATOM 1125 N N . THR A 1 151 ? 11.640 7.681 -10.015 1.00 94.50 151 THR A N 1
ATOM 1126 C CA . THR A 1 151 ? 12.813 8.430 -10.504 1.00 94.50 151 THR A CA 1
ATOM 1127 C C . THR A 1 151 ? 14.036 7.541 -10.713 1.00 94.50 151 THR A C 1
ATOM 1129 O O . THR A 1 151 ? 14.760 7.743 -11.681 1.00 94.50 151 THR A O 1
ATOM 1132 N N . ALA A 1 152 ? 14.204 6.472 -9.926 1.00 90.25 152 ALA A N 1
ATOM 1133 C CA . ALA A 1 152 ? 15.223 5.439 -10.149 1.00 90.25 152 ALA A CA 1
ATOM 1134 C C . ALA A 1 152 ? 15.264 4.920 -11.606 1.00 90.25 152 ALA A C 1
ATOM 1136 O O . ALA A 1 152 ? 16.329 4.584 -12.120 1.00 90.25 152 ALA A O 1
ATOM 1137 N N . ARG A 1 153 ? 14.120 4.899 -12.309 1.00 89.56 153 ARG A N 1
ATOM 1138 C CA . ARG A 1 153 ? 14.022 4.481 -13.718 1.00 89.56 153 ARG A CA 1
ATOM 1139 C C . ARG A 1 153 ? 14.466 5.548 -14.715 1.00 89.56 153 ARG A C 1
ATOM 1141 O O . ARG A 1 153 ? 14.887 5.184 -15.809 1.00 89.56 153 ARG A O 1
ATOM 1148 N N . LEU A 1 154 ? 14.409 6.825 -14.343 1.00 83.94 154 LEU A N 1
ATOM 1149 C CA . LEU A 1 154 ? 14.948 7.919 -15.147 1.00 83.94 154 LEU A CA 1
ATOM 1150 C C . LEU A 1 154 ? 16.479 7.838 -15.200 1.00 83.94 154 LEU A C 1
ATOM 1152 O O . LEU A 1 154 ? 17.057 7.900 -16.280 1.00 83.94 154 LEU A O 1
ATOM 1156 N N . TYR A 1 155 ? 17.122 7.605 -14.052 1.00 70.81 155 TYR A N 1
ATOM 1157 C CA . TYR A 1 155 ? 18.585 7.541 -13.955 1.00 70.81 155 TYR A CA 1
ATOM 1158 C C . TYR A 1 155 ? 19.181 6.278 -14.576 1.00 70.81 155 TYR A C 1
ATOM 1160 O O . TYR A 1 155 ? 20.185 6.340 -15.284 1.00 70.81 155 TYR A O 1
ATOM 1168 N N . MET A 1 156 ? 18.516 5.129 -14.409 1.00 67.88 156 MET A N 1
ATOM 1169 C CA . MET A 1 156 ? 18.916 3.903 -15.110 1.00 67.88 156 MET A CA 1
ATOM 1170 C C . MET A 1 156 ? 18.863 4.066 -16.634 1.00 67.88 156 MET A C 1
ATOM 1172 O O . MET A 1 156 ? 19.694 3.497 -17.335 1.00 67.88 156 MET A O 1
ATOM 1176 N N . ALA A 1 157 ? 17.909 4.845 -17.153 1.00 61.81 157 ALA A N 1
ATOM 1177 C CA . ALA A 1 157 ? 17.827 5.146 -18.579 1.00 61.81 157 ALA A CA 1
ATOM 1178 C C . ALA A 1 157 ? 18.886 6.169 -19.036 1.00 61.81 157 ALA A C 1
ATOM 1180 O O . ALA A 1 157 ? 19.309 6.117 -20.188 1.00 61.81 157 ALA A O 1
ATOM 1181 N N . SER A 1 158 ? 19.330 7.074 -18.155 1.00 61.47 158 SER A N 1
ATOM 1182 C CA . SER A 1 158 ? 20.376 8.062 -18.452 1.00 61.47 158 SER A CA 1
ATOM 1183 C C . SER A 1 158 ? 21.806 7.564 -18.200 1.00 61.47 158 SER A C 1
ATOM 1185 O O . SER A 1 158 ? 22.758 8.277 -18.511 1.00 61.47 158 SER A O 1
ATOM 1187 N N . GLY A 1 159 ? 21.980 6.354 -17.652 1.00 55.78 159 GLY A N 1
ATOM 1188 C CA . GLY A 1 159 ? 23.290 5.785 -17.316 1.00 55.78 159 GLY A CA 1
ATOM 1189 C C . GLY A 1 159 ? 23.936 6.383 -16.060 1.00 55.78 159 GLY A C 1
ATOM 1190 O O . GLY A 1 159 ? 25.113 6.137 -15.811 1.00 55.78 159 GLY A O 1
ATOM 1191 N N . GLN A 1 160 ? 23.191 7.154 -15.264 1.00 50.03 160 GLN A N 1
ATOM 1192 C CA . GLN A 1 160 ? 23.668 7.703 -13.992 1.00 50.03 160 GLN A CA 1
ATOM 1193 C C . GLN A 1 160 ? 23.305 6.750 -12.841 1.00 50.03 160 GLN A C 1
ATOM 1195 O O . GLN A 1 160 ? 22.157 6.329 -12.713 1.00 50.03 160 GLN A O 1
ATOM 1200 N N . GLN A 1 161 ? 24.282 6.387 -12.005 1.00 38.31 161 GLN A N 1
ATOM 1201 C CA . GLN A 1 161 ? 24.038 5.679 -10.741 1.00 38.31 161 GLN A CA 1
ATOM 1202 C C . GLN A 1 161 ? 23.797 6.695 -9.615 1.00 38.31 161 GLN A C 1
ATOM 1204 O O . GLN A 1 161 ? 24.389 7.772 -9.627 1.00 38.31 161 GLN A O 1
ATOM 1209 N N . TYR A 1 162 ? 22.931 6.352 -8.659 1.00 43.59 162 TYR A N 1
ATOM 1210 C CA . TYR A 1 162 ? 22.838 7.070 -7.383 1.00 43.59 162 TYR A CA 1
ATOM 1211 C C . TYR A 1 162 ? 24.026 6.678 -6.490 1.00 43.59 162 TYR A C 1
ATOM 1213 O O . TYR A 1 162 ? 24.315 5.483 -6.380 1.00 43.59 162 TYR A O 1
ATOM 1221 N N . GLU A 1 163 ? 24.675 7.672 -5.873 1.00 34.16 163 GLU A N 1
ATOM 1222 C CA . GLU A 1 163 ? 25.496 7.501 -4.658 1.00 34.16 163 GLU A CA 1
ATOM 1223 C C . GLU A 1 163 ? 24.608 7.298 -3.423 1.00 34.16 163 GLU A C 1
ATOM 1225 O O . GLU A 1 163 ? 23.523 7.928 -3.364 1.00 34.16 163 GLU A O 1
#

Secondary structure (DSSP, 8-state):
-HHHHHT--GGG-------BSSS---S--TTS-PPPHHHHHHHHHHHHHHHHHHHHT----EEEEEEEE---SEEETTTTBSSS---EEEEEEEE-TT--EEEEEE---B-TT-S-SS---HHHHHHHHHHHHTT-EEEEEE-S-TTEEETHHHHHHHTPPP-

Foldseek 3Di:
DLCVLLVHDPVVDDDAALQAPQAQDPDPDPPRDDHDPVVVVVVVVVVSVVSVVVSVVDDDWDKDKDKDQDDDQWDQQVVLGNPPADSIKIWIWTHDPQAIEIEIEGAEHQQLPPDDNHRDSHVQRVVQVVCVVVVHGYDYGHDNHPRIYGVSVSCVVVVHDDD

Sequence (163 aa):
SIADDLGIPARSIAAACTHTHAAPVVQNLMGLGEPSPEYIKQVHSKAREAARRAAEDAAPAKACFAQQMIEPIGYNRRNGNFKEIDPMLSEVVLVRKQGNICLLNYACHAVTLGATDKITADWPGAVVRAMEHSGQKAIIFQGFCGDVNPTARLYMASGQQYE